Protein AF-A0A920VUN0-F1 (afdb_monomer_lite)

Secondary structure (DSSP, 8-state):
-----PPPP---HHHHHHHHHHTTT-HHHHHHHHHHHTT-----EEEEE-TTS-EEEEEEEE-GGGTT--EEHHHHHHHHHHHHHHTTS----TT-EEEEEEEEE---SHHHHHHHHHHHHH-TTEEEEEEEEEETTEEEEEEEEES-HHHHHHHHHT-TTEEEE---STT-SEEEEE----

pLDDT: mean 83.37, std 11.99, range [35.09, 96.38]

Sequence (182 aa):
MRNIVFIEPVLDLIDLKYLNLYEPRSDQDFLNKISSRYGLEDWMICYIQNEYGLLITEPFCLSPISNFKRISLNDMIDTLADELSKDFQLNIDPNVKSELRISVSGVVEHKDLLNVERIMETNALVYAYSIGSISSDTVTYLLSIRGQVSDLEKLMNVNPLLTNQPSQENGIDLEYFYQAER

Radius of gyration: 23.8 Å; chains: 1; bounding box: 55×34×66 Å

Structure (mmCIF, N/CA/C/O backbone):
data_AF-A0A920VUN0-F1
#
_entry.id   AF-A0A920VUN0-F1
#
loop_
_atom_site.group_PDB
_atom_site.id
_atom_site.type_symbol
_atom_site.label_atom_id
_atom_site.label_alt_id
_atom_site.label_comp_id
_atom_site.label_asym_id
_atom_site.label_entity_id
_atom_site.label_seq_id
_atom_site.pdbx_PDB_ins_code
_atom_site.Cartn_x
_atom_site.Cartn_y
_atom_site.Cartn_z
_atom_site.occupancy
_atom_site.B_iso_or_equiv
_atom_site.auth_seq_id
_atom_site.auth_comp_id
_atom_site.auth_asym_id
_atom_site.auth_atom_id
_atom_site.pdbx_PDB_model_num
ATOM 1 N N . MET A 1 1 ? 2.244 18.343 -9.128 1.00 35.09 1 MET A N 1
ATOM 2 C CA . MET A 1 1 ? 3.598 18.277 -9.720 1.00 35.09 1 MET A CA 1
ATOM 3 C C . MET A 1 1 ? 4.232 17.002 -9.183 1.00 35.09 1 MET A C 1
ATOM 5 O O . MET A 1 1 ? 4.304 16.877 -7.968 1.00 35.09 1 MET A O 1
ATOM 9 N N . ARG A 1 2 ? 4.529 16.017 -10.041 1.00 42.34 2 ARG A N 1
ATOM 10 C CA . ARG A 1 2 ? 5.191 14.759 -9.645 1.00 42.34 2 ARG A CA 1
ATOM 11 C C . ARG A 1 2 ? 6.694 15.055 -9.516 1.00 42.34 2 ARG A C 1
ATOM 13 O O . ARG A 1 2 ? 7.259 15.595 -10.461 1.00 42.34 2 ARG A O 1
ATOM 20 N N . ASN A 1 3 ? 7.315 14.753 -8.376 1.00 43.44 3 ASN A N 1
ATOM 21 C CA . ASN A 1 3 ? 8.760 14.917 -8.182 1.00 43.44 3 ASN A CA 1
ATOM 22 C C . ASN A 1 3 ? 9.425 13.546 -8.310 1.00 43.44 3 ASN A C 1
ATOM 24 O O . ASN A 1 3 ? 9.438 12.780 -7.353 1.00 43.44 3 ASN A O 1
ATOM 28 N N . ILE A 1 4 ? 9.940 13.234 -9.497 1.00 53.94 4 ILE A N 1
ATOM 29 C CA . ILE A 1 4 ? 10.746 12.032 -9.735 1.00 53.94 4 ILE A CA 1
ATOM 30 C C . ILE A 1 4 ? 12.211 12.462 -9.664 1.00 53.94 4 ILE A C 1
ATOM 32 O O . ILE A 1 4 ? 12.627 13.363 -10.394 1.00 53.94 4 ILE A O 1
ATOM 36 N N . VAL A 1 5 ? 12.983 11.856 -8.760 1.00 54.91 5 VAL A N 1
ATOM 37 C CA . VAL A 1 5 ? 14.426 12.094 -8.651 1.00 54.91 5 VAL A CA 1
ATOM 38 C C . VAL A 1 5 ? 15.137 10.993 -9.422 1.00 54.91 5 VAL A C 1
ATOM 40 O O . VAL A 1 5 ? 15.184 9.850 -8.978 1.00 54.91 5 VAL A O 1
ATOM 43 N N . PHE A 1 6 ? 15.687 11.338 -10.581 1.00 58.75 6 PHE A N 1
ATOM 44 C CA . PHE A 1 6 ? 16.581 10.446 -11.307 1.00 58.75 6 PHE A CA 1
ATOM 45 C C . PHE A 1 6 ? 17.965 10.501 -10.661 1.00 58.75 6 PHE A C 1
ATOM 47 O O . PHE A 1 6 ? 18.542 11.580 -10.516 1.00 58.75 6 PHE A O 1
ATOM 54 N N . ILE A 1 7 ? 18.489 9.344 -10.265 1.00 59.06 7 ILE A N 1
ATOM 55 C CA . ILE A 1 7 ? 19.861 9.207 -9.776 1.00 59.06 7 ILE A CA 1
ATOM 56 C C . ILE A 1 7 ? 20.678 8.597 -10.907 1.00 59.06 7 ILE A C 1
ATOM 58 O O . ILE A 1 7 ? 20.429 7.467 -11.319 1.00 59.06 7 ILE A O 1
ATOM 62 N N . GLU A 1 8 ? 21.655 9.346 -11.406 1.00 62.09 8 GLU A N 1
ATOM 63 C CA . GLU A 1 8 ? 22.676 8.793 -12.287 1.00 62.09 8 GLU A CA 1
ATOM 64 C C . GLU A 1 8 ? 23.703 8.048 -11.417 1.00 62.09 8 GLU A C 1
ATOM 66 O O . GLU A 1 8 ? 24.312 8.665 -10.534 1.00 62.09 8 GLU A O 1
ATOM 71 N N . PRO A 1 9 ? 23.885 6.726 -11.588 1.00 58.94 9 PRO A N 1
ATOM 72 C CA . PRO A 1 9 ? 24.873 5.995 -10.813 1.00 58.94 9 PRO A CA 1
ATOM 73 C C . PRO A 1 9 ? 26.273 6.488 -11.192 1.00 58.94 9 PRO A C 1
ATOM 75 O O . PRO A 1 9 ? 26.691 6.405 -12.347 1.00 58.94 9 PRO A O 1
ATOM 78 N N . VAL A 1 10 ? 27.019 6.988 -10.206 1.00 61.16 10 VAL A N 1
ATOM 79 C CA . VAL A 1 10 ? 28.441 7.304 -10.372 1.00 61.16 10 VAL A CA 1
ATOM 80 C C . VAL A 1 10 ? 29.185 5.974 -10.471 1.00 61.16 10 VAL A C 1
ATOM 82 O O . VAL A 1 10 ? 29.512 5.381 -9.446 1.00 61.16 10 VAL A O 1
ATOM 85 N N . LEU A 1 11 ? 29.394 5.490 -11.700 1.00 68.12 11 LEU A N 1
ATOM 86 C CA . LEU A 1 11 ? 30.113 4.245 -11.977 1.00 68.12 11 LEU A CA 1
ATOM 87 C C . LEU A 1 11 ? 31.496 4.289 -11.314 1.00 68.12 11 LEU A C 1
ATOM 89 O O . LEU A 1 11 ? 32.346 5.101 -11.691 1.00 68.12 11 LEU A O 1
ATOM 93 N N . ASP A 1 12 ? 31.734 3.422 -10.331 1.00 70.75 12 ASP A N 1
ATOM 94 C CA . ASP A 1 12 ? 33.027 3.324 -9.657 1.00 70.75 12 ASP A CA 1
ATOM 95 C C . ASP A 1 12 ? 33.898 2.182 -10.219 1.00 70.75 12 ASP A C 1
ATOM 97 O O . ASP A 1 12 ? 33.520 1.453 -11.138 1.00 70.75 12 ASP A O 1
ATOM 101 N N . LEU A 1 13 ? 35.110 2.006 -9.678 1.00 73.06 13 LEU A N 1
ATOM 102 C CA . LEU A 1 13 ? 36.043 0.965 -10.137 1.00 73.06 13 LEU A CA 1
ATOM 103 C C . LEU A 1 13 ? 35.483 -0.465 -10.002 1.00 73.06 13 LEU A C 1
ATOM 105 O O . LEU A 1 13 ? 35.911 -1.363 -10.731 1.00 73.06 13 LEU A O 1
ATOM 109 N N . ILE A 1 14 ? 34.547 -0.697 -9.079 1.00 74.06 14 ILE A N 1
ATOM 110 C CA . ILE A 1 14 ? 33.877 -1.988 -8.913 1.00 74.06 14 ILE A CA 1
ATOM 111 C C . ILE A 1 14 ? 32.821 -2.160 -10.015 1.00 74.06 14 ILE A C 1
ATOM 113 O O . ILE A 1 14 ? 32.731 -3.246 -10.589 1.00 74.06 14 ILE A O 1
ATOM 117 N N . ASP A 1 15 ? 32.099 -1.103 -10.387 1.00 71.50 15 ASP A N 1
ATOM 118 C CA . ASP A 1 15 ? 31.139 -1.131 -11.502 1.00 71.50 15 ASP A CA 1
ATOM 119 C C . ASP A 1 15 ? 31.839 -1.304 -12.858 1.00 71.50 15 ASP A C 1
ATOM 121 O O . ASP A 1 15 ? 31.403 -2.099 -13.692 1.00 71.50 15 ASP A O 1
ATOM 125 N N . LEU A 1 16 ? 33.002 -0.669 -13.046 1.00 72.56 16 LEU A N 1
ATOM 126 C CA . LEU A 1 16 ? 33.857 -0.868 -14.224 1.00 72.56 16 LEU A CA 1
ATOM 127 C C . LEU A 1 16 ? 34.364 -2.315 -14.344 1.00 72.56 16 LEU A C 1
ATOM 129 O O . LEU A 1 16 ? 34.499 -2.849 -15.447 1.00 72.56 16 LEU A O 1
ATOM 133 N N . LYS A 1 17 ? 34.622 -2.990 -13.217 1.00 74.00 17 LYS A N 1
ATOM 134 C CA . LYS A 1 17 ? 34.948 -4.424 -13.224 1.00 74.00 17 LYS A CA 1
ATOM 135 C C . LYS A 1 17 ? 33.763 -5.253 -13.722 1.00 74.00 17 LYS A C 1
ATOM 137 O O . LYS A 1 17 ? 33.980 -6.237 -14.425 1.00 74.00 17 LYS A O 1
ATOM 142 N N . TYR A 1 18 ? 32.535 -4.876 -13.369 1.00 70.19 18 TYR A N 1
ATOM 143 C CA . TYR A 1 18 ? 31.336 -5.558 -13.849 1.00 70.19 18 TYR A CA 1
ATOM 144 C C . TYR A 1 18 ? 31.071 -5.312 -15.333 1.00 70.19 18 TYR A C 1
ATOM 146 O O . TYR A 1 18 ? 30.708 -6.269 -16.010 1.00 70.19 18 TYR A O 1
ATOM 154 N N . LEU A 1 19 ? 31.338 -4.111 -15.858 1.00 70.38 19 LEU A N 1
ATOM 155 C CA . LEU A 1 19 ? 31.273 -3.842 -17.302 1.00 70.38 19 LEU A CA 1
ATOM 156 C C . LEU A 1 19 ? 32.119 -4.853 -18.084 1.00 70.38 19 LEU A C 1
ATOM 158 O O . LEU A 1 19 ? 31.584 -5.580 -18.910 1.00 70.38 19 LEU A O 1
ATOM 162 N N . ASN A 1 20 ? 33.391 -5.024 -17.716 1.00 64.50 20 ASN A N 1
ATOM 163 C CA . ASN A 1 20 ? 34.288 -5.975 -18.387 1.00 64.50 20 ASN A CA 1
ATOM 164 C C . ASN A 1 20 ? 33.851 -7.452 -18.267 1.00 64.50 20 ASN A C 1
ATOM 166 O O . ASN A 1 20 ? 34.231 -8.285 -19.088 1.00 64.50 20 ASN A O 1
ATOM 170 N N . LEU A 1 21 ? 33.108 -7.810 -17.213 1.00 65.62 21 LEU A N 1
ATOM 171 C CA . LEU A 1 21 ? 32.646 -9.183 -16.973 1.00 65.62 21 LEU A CA 1
ATOM 172 C C . LEU A 1 21 ? 31.320 -9.498 -17.679 1.00 65.62 21 LEU A C 1
ATOM 174 O O . LEU A 1 21 ? 31.080 -10.660 -18.020 1.00 65.62 21 LEU A O 1
ATOM 178 N N . TYR A 1 22 ? 30.463 -8.491 -17.865 1.00 62.16 22 TYR A N 1
ATOM 179 C CA . TYR A 1 22 ? 29.095 -8.649 -18.364 1.00 62.16 22 TYR A CA 1
ATOM 180 C C . TYR A 1 22 ? 28.848 -8.049 -19.752 1.00 62.16 22 TYR A C 1
ATOM 182 O O . TYR A 1 22 ? 27.846 -8.422 -20.357 1.00 62.16 22 TYR A O 1
ATOM 190 N N . GLU A 1 23 ? 29.763 -7.236 -20.296 1.00 59.44 23 GLU A N 1
ATOM 191 C CA . GLU A 1 23 ? 29.736 -6.745 -21.689 1.00 59.44 23 GLU A CA 1
ATOM 192 C C . GLU A 1 23 ? 29.410 -7.825 -22.744 1.00 59.44 23 GLU A C 1
ATOM 194 O O . GLU A 1 23 ? 28.762 -7.491 -23.732 1.00 59.44 23 GLU A O 1
ATOM 199 N N . PRO A 1 24 ? 29.771 -9.119 -22.576 1.00 56.03 24 PRO A N 1
ATOM 200 C CA . PRO A 1 24 ? 29.389 -10.149 -23.539 1.00 56.03 24 PRO A CA 1
ATOM 201 C C . PRO A 1 24 ? 28.101 -10.924 -23.204 1.00 56.03 24 PRO A C 1
ATOM 203 O O . PRO A 1 24 ? 27.734 -11.807 -23.978 1.00 56.03 24 PRO A O 1
ATOM 206 N N . ARG A 1 25 ? 27.450 -10.702 -22.050 1.00 62.88 25 ARG A N 1
ATOM 207 C CA . ARG A 1 25 ? 26.358 -11.575 -21.564 1.00 62.88 25 ARG A CA 1
ATOM 208 C C . ARG A 1 25 ? 24.960 -11.015 -21.805 1.00 62.88 25 ARG A C 1
ATOM 210 O O . ARG A 1 25 ? 24.168 -11.696 -22.448 1.00 62.88 25 ARG A O 1
ATOM 217 N N . SER A 1 26 ? 24.646 -9.832 -21.274 1.00 78.75 26 SER A N 1
ATOM 218 C CA . SER A 1 26 ? 23.340 -9.170 -21.426 1.00 78.75 26 SER A CA 1
ATOM 219 C C . SER A 1 26 ? 23.326 -7.835 -20.677 1.00 78.75 26 SER A C 1
ATOM 221 O O . SER A 1 26 ? 23.747 -7.782 -19.518 1.00 78.75 26 SER A O 1
ATOM 223 N N . ASP A 1 27 ? 22.755 -6.790 -21.285 1.00 77.69 27 ASP A N 1
ATOM 224 C CA . ASP A 1 27 ? 22.496 -5.502 -20.620 1.00 77.69 27 ASP A CA 1
ATOM 225 C C . ASP A 1 27 ? 21.642 -5.682 -19.354 1.00 77.69 27 ASP A C 1
ATOM 227 O O . ASP A 1 27 ? 21.855 -5.012 -18.346 1.00 77.69 27 ASP A O 1
ATOM 231 N N . GLN A 1 28 ? 20.717 -6.646 -19.366 1.00 80.75 28 GLN A N 1
ATOM 232 C CA . GLN A 1 28 ? 19.859 -6.961 -18.224 1.00 80.75 28 GLN A CA 1
ATOM 233 C C . GLN A 1 28 ? 20.655 -7.486 -17.024 1.00 80.75 28 GLN A C 1
ATOM 235 O O . GLN A 1 28 ? 20.441 -7.033 -15.902 1.00 80.75 28 GLN A O 1
ATOM 240 N N . ASP A 1 29 ? 21.563 -8.441 -17.243 1.00 82.19 29 ASP A N 1
ATOM 241 C CA . ASP A 1 29 ? 22.356 -9.042 -16.162 1.00 82.19 29 ASP A CA 1
ATOM 242 C C . ASP A 1 29 ? 23.263 -7.998 -15.512 1.00 82.19 29 ASP A C 1
ATOM 244 O O . ASP A 1 29 ? 23.400 -7.946 -14.287 1.00 82.19 29 ASP A O 1
ATOM 248 N N . PHE A 1 30 ? 23.853 -7.140 -16.345 1.00 82.12 30 PHE A N 1
ATOM 249 C CA . PHE A 1 30 ? 24.680 -6.031 -15.902 1.00 82.12 30 PHE A CA 1
ATOM 250 C C . PHE A 1 30 ? 23.881 -5.029 -15.058 1.00 82.12 30 PHE A C 1
ATOM 252 O O . PHE A 1 30 ? 24.261 -4.737 -13.921 1.00 82.12 30 PHE A O 1
ATOM 259 N N . LEU A 1 31 ? 22.750 -4.543 -15.578 1.00 84.00 31 LEU A N 1
ATOM 260 C CA . LEU A 1 31 ? 21.956 -3.505 -14.921 1.00 84.00 31 LEU A CA 1
ATOM 261 C C . LEU A 1 31 ? 21.278 -4.006 -13.647 1.00 84.00 31 LEU A C 1
ATOM 263 O O . LEU A 1 31 ? 21.328 -3.303 -12.643 1.00 84.00 31 LEU A O 1
ATOM 267 N N . ASN A 1 32 ? 20.771 -5.244 -13.624 1.00 83.94 32 ASN A N 1
ATOM 268 C CA . ASN A 1 32 ? 20.271 -5.874 -12.395 1.00 83.94 32 ASN A CA 1
ATOM 269 C C . ASN A 1 32 ? 21.366 -5.970 -11.323 1.00 83.94 32 ASN A C 1
ATOM 271 O O . ASN A 1 32 ? 21.113 -5.794 -10.128 1.00 83.94 32 ASN A O 1
ATOM 275 N N . LYS A 1 33 ? 22.611 -6.259 -11.730 1.00 82.62 33 LYS A N 1
ATOM 276 C CA . LYS A 1 33 ? 23.718 -6.370 -10.780 1.00 82.62 33 LYS A CA 1
ATOM 277 C C . LYS A 1 33 ? 24.098 -5.014 -10.199 1.00 82.62 33 LYS A C 1
ATOM 279 O O . LYS A 1 33 ? 24.329 -4.935 -8.992 1.00 82.62 33 LYS A O 1
ATOM 284 N N . ILE A 1 34 ? 24.140 -3.971 -11.023 1.00 82.50 34 ILE A N 1
ATOM 285 C CA . ILE A 1 34 ? 24.420 -2.611 -10.560 1.00 82.50 34 ILE A CA 1
ATOM 286 C C . ILE A 1 34 ? 23.279 -2.082 -9.697 1.00 82.50 34 ILE A C 1
ATOM 288 O O . ILE A 1 34 ? 23.541 -1.632 -8.585 1.00 82.50 34 ILE A O 1
ATOM 292 N N . SER A 1 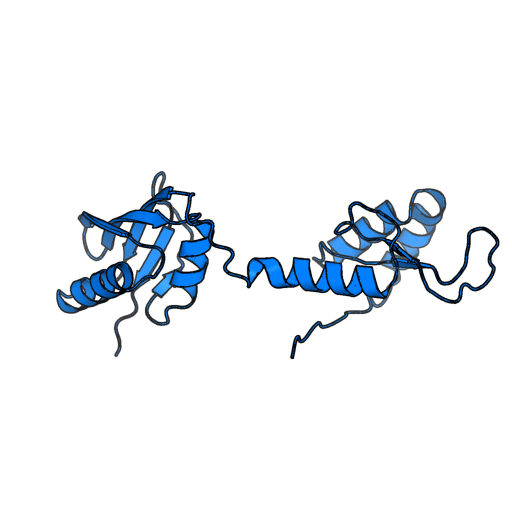35 ? 22.027 -2.172 -10.147 1.00 82.00 35 SER A N 1
ATOM 293 C CA . SER A 1 35 ? 20.883 -1.616 -9.415 1.00 82.00 35 SER A CA 1
ATOM 294 C C . SER A 1 35 ? 20.791 -2.201 -8.001 1.00 82.00 35 SER A C 1
ATOM 296 O O . SER A 1 35 ? 20.731 -1.454 -7.022 1.00 82.00 35 SER A O 1
ATOM 298 N N . SER A 1 36 ? 20.953 -3.525 -7.874 1.00 82.94 36 SER A N 1
ATOM 299 C CA . SER A 1 36 ? 20.933 -4.224 -6.582 1.00 82.94 36 SER A CA 1
ATOM 300 C C . SER A 1 36 ? 21.991 -3.718 -5.595 1.00 82.94 36 SER A C 1
ATOM 302 O O . SER A 1 36 ? 21.754 -3.695 -4.388 1.00 82.94 36 SER A O 1
ATOM 304 N N . ARG A 1 37 ? 23.152 -3.261 -6.083 1.00 80.50 37 ARG A N 1
ATOM 305 C CA . ARG A 1 37 ? 24.224 -2.710 -5.243 1.00 80.50 37 ARG A CA 1
ATOM 306 C C . ARG A 1 37 ? 23.817 -1.396 -4.578 1.00 80.50 37 ARG A C 1
ATOM 308 O O . ARG A 1 37 ? 24.235 -1.136 -3.453 1.00 80.50 37 ARG A O 1
ATOM 315 N N . TYR A 1 38 ? 23.019 -0.588 -5.267 1.00 78.44 38 TYR A N 1
ATOM 316 C CA . TYR A 1 38 ? 22.508 0.684 -4.763 1.00 78.44 38 TYR A CA 1
ATOM 317 C C . TYR A 1 38 ? 21.159 0.536 -4.042 1.00 78.44 38 TYR A C 1
ATOM 319 O O . TYR A 1 38 ? 20.571 1.542 -3.657 1.00 78.44 38 TYR A O 1
ATOM 327 N N . GLY A 1 39 ? 20.671 -0.696 -3.845 1.00 77.88 39 GLY A N 1
ATOM 328 C CA . GLY A 1 39 ? 19.349 -0.950 -3.267 1.00 77.88 39 GLY A CA 1
ATOM 329 C C . GLY A 1 39 ? 18.202 -0.494 -4.172 1.00 77.88 39 GLY A C 1
ATOM 330 O O . GLY A 1 39 ? 17.137 -0.153 -3.672 1.00 77.88 39 GLY A O 1
ATOM 331 N N . LEU A 1 40 ? 18.435 -0.442 -5.487 1.00 79.50 40 LEU A N 1
ATOM 332 C CA . LEU A 1 40 ? 17.443 -0.073 -6.491 1.00 79.50 40 LEU A CA 1
ATOM 333 C C . LEU A 1 40 ? 16.947 -1.334 -7.206 1.00 79.50 40 LEU A C 1
ATOM 335 O O . LEU A 1 40 ? 17.745 -2.145 -7.686 1.00 79.50 40 LEU A O 1
ATOM 339 N N . GLU A 1 41 ? 15.632 -1.484 -7.301 1.00 75.12 41 GLU A N 1
ATOM 340 C CA . GLU A 1 41 ? 14.991 -2.595 -8.019 1.00 75.12 41 GLU A CA 1
ATOM 341 C C . GLU A 1 41 ? 14.608 -2.186 -9.447 1.00 75.12 41 GLU A C 1
ATOM 343 O O . GLU A 1 41 ? 14.763 -2.970 -10.385 1.00 75.12 41 GLU A O 1
ATOM 348 N N . ASP A 1 42 ? 14.248 -0.914 -9.629 1.00 80.31 42 ASP A N 1
ATOM 349 C CA . ASP A 1 42 ? 13.824 -0.354 -10.905 1.00 80.31 42 ASP A CA 1
ATOM 350 C C . ASP A 1 42 ? 14.952 0.417 -11.600 1.00 80.31 42 ASP A C 1
ATOM 352 O O . ASP A 1 42 ? 15.559 1.333 -11.040 1.00 80.31 42 ASP A O 1
ATOM 356 N N . TRP A 1 43 ? 15.224 0.065 -12.858 1.00 84.50 43 TRP A N 1
ATOM 357 C CA . TRP A 1 43 ? 16.194 0.750 -13.715 1.00 84.50 43 TRP A CA 1
ATOM 358 C C . TRP A 1 43 ? 15.685 0.862 -15.152 1.00 84.50 43 TRP A C 1
ATOM 360 O O . TRP A 1 43 ? 14.817 0.105 -15.586 1.00 84.50 43 TRP A O 1
ATOM 370 N N . MET A 1 44 ? 16.252 1.797 -15.912 1.00 86.75 44 MET A N 1
ATOM 371 C CA . MET A 1 44 ? 15.982 1.994 -17.336 1.00 86.75 44 MET A CA 1
ATOM 372 C C . MET A 1 44 ? 17.304 2.188 -18.080 1.00 86.75 44 MET A C 1
ATOM 374 O O . MET A 1 44 ? 18.161 2.946 -17.632 1.00 86.75 44 MET A O 1
ATOM 378 N N . ILE A 1 45 ? 17.440 1.554 -19.244 1.00 86.38 45 ILE A N 1
ATOM 379 C CA . ILE A 1 45 ? 18.485 1.856 -20.229 1.00 86.38 45 ILE A CA 1
ATOM 380 C C . ILE A 1 45 ? 17.837 2.301 -21.531 1.00 86.38 45 ILE A C 1
ATOM 382 O O . ILE A 1 45 ? 16.837 1.720 -21.945 1.00 86.38 45 ILE A O 1
ATOM 386 N N . CYS A 1 46 ? 18.406 3.314 -22.181 1.00 88.56 46 CYS A N 1
ATOM 387 C CA . CYS A 1 46 ? 17.921 3.825 -23.457 1.00 88.56 46 CYS A CA 1
ATOM 388 C C . CYS A 1 46 ? 19.024 3.782 -24.510 1.00 88.56 46 CYS A C 1
ATOM 390 O O . CYS A 1 46 ? 20.153 4.206 -24.268 1.00 88.56 46 CYS A O 1
ATOM 392 N N . TYR A 1 47 ? 18.673 3.309 -25.700 1.00 87.31 47 TYR A N 1
ATOM 393 C CA . TYR A 1 47 ? 19.572 3.235 -26.840 1.00 87.31 47 TYR A CA 1
ATOM 394 C C . TYR A 1 47 ? 19.289 4.412 -27.765 1.00 87.31 47 TYR A C 1
ATOM 396 O O . TYR A 1 47 ? 18.165 4.596 -28.228 1.00 87.31 47 TYR A O 1
ATOM 404 N N . ILE A 1 48 ? 20.325 5.203 -28.033 1.00 87.50 48 ILE A N 1
ATOM 405 C CA . ILE A 1 48 ? 20.295 6.327 -28.985 1.00 87.50 48 ILE A CA 1
ATOM 406 C C . ILE A 1 48 ? 20.804 5.929 -30.375 1.00 87.50 48 ILE A C 1
ATOM 408 O O . ILE A 1 48 ? 20.798 6.739 -31.301 1.00 87.50 48 ILE A O 1
ATOM 412 N N . GLN A 1 49 ? 21.266 4.687 -30.514 1.00 87.31 49 GLN A N 1
ATOM 413 C CA . GLN A 1 49 ? 21.726 4.094 -31.760 1.00 87.31 49 GLN A CA 1
ATOM 414 C C . GLN A 1 49 ? 20.942 2.816 -32.045 1.00 87.31 49 GLN A C 1
ATOM 416 O O . GLN A 1 49 ? 20.553 2.097 -31.123 1.00 87.31 49 GLN A O 1
ATOM 421 N N . ASN A 1 50 ? 20.717 2.529 -33.325 1.00 81.56 50 ASN A N 1
ATOM 422 C CA . ASN A 1 50 ? 20.184 1.238 -33.746 1.00 81.56 50 ASN A CA 1
ATOM 423 C C . ASN A 1 50 ? 21.280 0.153 -33.771 1.00 81.56 50 ASN A C 1
ATOM 425 O O . ASN A 1 50 ? 22.452 0.415 -33.509 1.00 81.56 50 ASN A O 1
ATOM 429 N N . GLU A 1 51 ? 20.900 -1.070 -34.142 1.00 81.19 51 GLU A N 1
ATOM 430 C CA . GLU A 1 51 ? 21.809 -2.223 -34.264 1.00 81.19 51 GLU A CA 1
ATOM 431 C C . GLU A 1 51 ? 22.947 -2.038 -35.286 1.00 81.19 51 GLU A C 1
ATOM 433 O O . GLU A 1 51 ? 23.916 -2.792 -35.280 1.00 81.19 51 GLU A O 1
ATOM 438 N N . TYR A 1 52 ? 22.857 -1.012 -36.135 1.00 85.38 52 TYR A N 1
ATOM 439 C CA . TYR A 1 52 ? 23.872 -0.639 -37.119 1.00 85.38 52 TYR A CA 1
ATOM 440 C C . TYR A 1 52 ? 24.743 0.545 -36.662 1.00 85.38 52 TYR A C 1
ATOM 442 O O . TYR A 1 52 ? 25.545 1.050 -37.445 1.00 85.38 52 TYR A O 1
ATOM 450 N N . GLY A 1 53 ? 24.577 1.021 -35.421 1.00 82.25 53 GLY A N 1
ATOM 451 C CA . GLY A 1 53 ? 25.312 2.165 -34.873 1.00 82.25 53 GLY A CA 1
ATOM 452 C C . GLY A 1 53 ? 24.841 3.528 -35.393 1.00 82.25 53 GLY A C 1
ATOM 453 O O . GLY A 1 53 ? 25.495 4.542 -35.148 1.00 82.25 53 GLY A O 1
ATOM 454 N N . LEU A 1 54 ? 23.718 3.585 -36.116 1.00 86.44 54 LEU A N 1
ATOM 455 C CA . LEU A 1 54 ? 23.160 4.842 -36.614 1.00 86.44 54 LEU A CA 1
ATOM 456 C C . LEU A 1 54 ? 22.335 5.516 -35.525 1.00 86.44 54 LEU A C 1
ATOM 458 O O . LEU A 1 54 ? 21.504 4.870 -34.887 1.00 86.44 54 LEU A O 1
ATOM 462 N N . LEU A 1 55 ? 22.534 6.825 -35.364 1.00 88.38 55 LEU A N 1
ATOM 463 C CA . LEU A 1 55 ? 21.738 7.640 -34.453 1.00 88.38 55 LEU A CA 1
ATOM 464 C C . LEU A 1 55 ? 20.262 7.606 -34.858 1.00 88.38 55 LEU A C 1
ATOM 466 O O . LEU A 1 55 ? 19.919 7.834 -36.019 1.00 88.38 55 LEU A O 1
ATOM 470 N N . ILE A 1 56 ? 19.403 7.342 -33.881 1.00 86.06 56 ILE A N 1
ATOM 471 C CA . ILE A 1 56 ? 17.950 7.335 -34.038 1.00 86.06 56 ILE A CA 1
ATOM 472 C C . ILE A 1 56 ? 17.352 8.594 -33.418 1.00 86.06 56 ILE A C 1
ATOM 474 O O . ILE A 1 56 ? 17.847 9.114 -32.421 1.00 86.06 56 ILE A O 1
ATOM 478 N N . THR A 1 57 ? 16.296 9.110 -34.046 1.00 81.81 57 THR A N 1
ATOM 479 C CA . THR A 1 57 ? 15.637 10.358 -33.631 1.00 81.81 57 THR A CA 1
ATOM 480 C C . THR A 1 57 ? 14.896 10.219 -32.310 1.00 81.81 57 THR A C 1
ATOM 482 O O . THR A 1 57 ? 14.815 11.180 -31.554 1.00 81.81 57 THR A O 1
ATOM 485 N N . GLU A 1 58 ? 14.362 9.031 -32.038 1.00 84.62 58 GLU A N 1
ATOM 486 C CA . GLU A 1 58 ? 13.644 8.721 -30.810 1.00 84.62 58 GLU A CA 1
ATOM 487 C C . GLU A 1 58 ? 14.303 7.510 -30.141 1.00 84.62 58 GLU A C 1
ATOM 489 O O . GLU A 1 58 ? 14.356 6.442 -30.759 1.00 84.62 58 GLU A O 1
ATOM 494 N N . PRO A 1 59 ? 14.850 7.662 -28.921 1.00 87.69 59 PRO A N 1
ATOM 495 C CA . PRO A 1 59 ? 15.476 6.559 -28.208 1.00 87.69 59 PRO A CA 1
ATOM 496 C C . PRO A 1 59 ? 14.460 5.482 -27.829 1.00 87.69 59 PRO A C 1
ATOM 498 O O . PRO A 1 59 ? 13.348 5.786 -27.391 1.00 87.69 59 PRO A O 1
ATOM 501 N N . PHE A 1 60 ? 14.888 4.224 -27.919 1.00 88.81 60 PHE A N 1
ATOM 502 C CA . PHE A 1 60 ? 14.145 3.101 -27.354 1.00 88.81 60 PHE A CA 1
ATOM 503 C C . PHE A 1 60 ? 14.726 2.733 -26.002 1.00 88.81 60 PHE A C 1
ATOM 505 O O . PHE A 1 60 ? 15.939 2.563 -25.876 1.00 88.81 60 PHE A O 1
ATOM 512 N N . CYS A 1 61 ? 13.860 2.566 -25.016 1.00 90.75 61 CYS A N 1
ATOM 513 C CA . CYS A 1 61 ? 14.237 2.234 -23.658 1.00 90.75 61 CYS A CA 1
ATOM 514 C C . CYS A 1 61 ? 13.766 0.833 -23.271 1.00 90.75 61 CYS A C 1
ATOM 516 O O . CYS A 1 61 ? 12.800 0.302 -23.823 1.00 90.75 61 CYS A O 1
ATOM 518 N N . LEU A 1 62 ? 14.475 0.235 -22.319 1.00 89.44 62 LEU A N 1
ATOM 519 C CA . LEU A 1 62 ? 14.235 -1.095 -21.781 1.00 89.44 62 LEU A CA 1
ATOM 520 C C . LEU A 1 62 ? 14.371 -1.054 -20.255 1.00 89.44 62 LEU A C 1
ATOM 522 O O . LEU A 1 62 ? 15.233 -0.358 -19.718 1.00 89.44 62 LEU A O 1
ATOM 526 N N . SER A 1 63 ? 13.487 -1.770 -19.566 1.00 88.25 63 SER A N 1
ATOM 527 C CA . SER A 1 63 ? 13.399 -1.788 -18.104 1.00 88.25 63 SER A CA 1
ATOM 528 C C . SER A 1 63 ? 12.704 -3.071 -17.631 1.00 88.25 63 SER A C 1
ATOM 530 O O . SER A 1 63 ? 11.838 -3.570 -18.365 1.00 88.25 63 SER A O 1
ATOM 532 N N . PRO A 1 64 ? 12.996 -3.577 -16.416 1.00 86.94 64 PRO A N 1
ATOM 533 C CA . PRO A 1 64 ? 12.209 -4.635 -15.783 1.00 86.94 64 PRO A CA 1
ATOM 534 C C . PRO A 1 64 ? 10.707 -4.317 -15.726 1.00 86.94 64 PRO A C 1
ATOM 536 O O . PRO A 1 64 ? 9.893 -5.185 -16.033 1.00 86.94 64 PRO A O 1
ATOM 539 N N . ILE A 1 65 ? 10.342 -3.056 -15.463 1.00 86.62 65 ILE A N 1
ATOM 540 C CA . ILE A 1 65 ? 8.950 -2.579 -15.353 1.00 86.62 65 ILE A CA 1
ATOM 541 C C . ILE A 1 65 ? 8.136 -2.820 -16.635 1.00 86.62 65 ILE A C 1
ATOM 543 O O . ILE A 1 65 ? 6.948 -3.128 -16.601 1.00 86.62 65 ILE A O 1
ATOM 547 N N . SER A 1 66 ? 8.784 -2.729 -17.796 1.00 85.00 66 SER A N 1
ATOM 548 C CA . SER A 1 66 ? 8.141 -2.932 -19.104 1.00 85.00 66 SER A CA 1
ATOM 549 C C . SER A 1 66 ? 8.177 -4.392 -19.577 1.00 85.00 66 SER A C 1
ATOM 551 O O . SER A 1 66 ? 7.956 -4.661 -20.760 1.00 85.00 66 SER A O 1
ATOM 553 N N . ASN A 1 67 ? 8.495 -5.347 -18.692 1.00 85.00 67 ASN A N 1
ATOM 554 C CA . ASN A 1 67 ? 8.797 -6.741 -19.044 1.00 85.00 67 ASN A CA 1
ATOM 555 C C . ASN A 1 67 ? 9.872 -6.846 -20.140 1.00 85.00 67 ASN A C 1
ATOM 557 O O . ASN A 1 67 ? 9.776 -7.674 -21.048 1.00 85.00 67 ASN A O 1
ATOM 561 N N . PHE A 1 68 ? 10.873 -5.963 -20.086 1.00 85.19 68 PHE A N 1
ATOM 562 C CA . PHE A 1 68 ? 11.961 -5.869 -21.063 1.00 85.19 68 PHE A CA 1
ATOM 563 C C . PHE A 1 68 ? 11.510 -5.583 -22.508 1.00 85.19 68 PHE A C 1
ATOM 565 O O . PHE A 1 68 ? 12.264 -5.803 -23.460 1.00 85.19 68 PHE A O 1
ATOM 572 N N . LYS A 1 69 ? 10.293 -5.060 -22.703 1.00 86.62 69 LYS A N 1
ATOM 573 C CA . LYS A 1 69 ? 9.832 -4.608 -24.016 1.00 86.62 69 LYS A CA 1
ATOM 574 C C . LYS A 1 69 ? 10.498 -3.278 -24.365 1.00 86.62 69 LYS A C 1
ATOM 576 O O . LYS A 1 69 ? 10.437 -2.326 -23.595 1.00 86.62 69 LYS A O 1
ATOM 581 N N . ARG A 1 70 ? 11.079 -3.188 -25.565 1.00 87.00 70 ARG A N 1
ATOM 582 C CA . ARG A 1 70 ? 11.582 -1.916 -26.100 1.00 87.00 70 ARG A CA 1
ATOM 583 C C . ARG A 1 70 ? 10.408 -0.993 -26.424 1.00 87.00 70 ARG A C 1
ATOM 585 O O . ARG A 1 70 ? 9.580 -1.336 -27.269 1.00 87.00 70 ARG A O 1
ATOM 592 N N . ILE A 1 71 ? 10.354 0.154 -25.761 1.00 90.19 71 ILE A N 1
ATOM 593 C CA . ILE A 1 71 ? 9.326 1.192 -25.942 1.00 90.19 71 ILE A CA 1
ATOM 594 C C . ILE A 1 71 ? 9.986 2.566 -26.086 1.00 90.19 71 ILE A C 1
ATOM 596 O O . ILE A 1 71 ? 11.191 2.686 -25.861 1.00 90.19 71 ILE A O 1
ATOM 600 N N . SER A 1 72 ? 9.239 3.584 -26.518 1.00 91.00 72 SER A N 1
ATOM 601 C CA . SER A 1 72 ? 9.790 4.938 -26.649 1.00 91.00 72 SER A CA 1
ATOM 602 C C . SER A 1 72 ? 10.206 5.495 -25.283 1.00 91.00 72 SER A C 1
ATOM 604 O O . SER A 1 72 ? 9.705 5.062 -24.242 1.00 91.00 72 SER A O 1
ATOM 606 N N . LEU A 1 73 ? 11.115 6.472 -25.276 1.00 88.38 73 LEU A N 1
ATOM 607 C CA . LEU A 1 73 ? 11.502 7.172 -24.048 1.00 88.38 73 LEU A CA 1
ATOM 608 C C . LEU A 1 73 ? 10.291 7.755 -23.306 1.00 88.38 73 LEU A C 1
ATOM 610 O O . LEU A 1 73 ? 10.206 7.613 -22.089 1.00 88.38 73 LEU A O 1
ATOM 614 N N . ASN A 1 74 ? 9.356 8.380 -24.026 1.00 87.06 74 ASN A N 1
ATOM 615 C CA . ASN A 1 74 ? 8.173 8.986 -23.413 1.00 87.06 74 ASN A CA 1
ATOM 616 C C . ASN A 1 74 ? 7.279 7.925 -22.762 1.00 87.06 74 ASN A C 1
ATOM 618 O O . ASN A 1 74 ? 6.955 8.053 -21.585 1.00 87.06 74 ASN A O 1
ATOM 622 N N . ASP A 1 75 ? 6.977 6.836 -23.479 1.00 89.56 75 ASP A N 1
ATOM 623 C CA . ASP A 1 75 ? 6.168 5.740 -22.932 1.00 89.56 75 ASP A CA 1
ATOM 624 C C . ASP A 1 75 ? 6.841 5.099 -21.709 1.00 89.56 75 ASP A C 1
ATOM 626 O O . ASP A 1 75 ? 6.172 4.697 -20.758 1.00 89.56 75 ASP A O 1
ATOM 630 N N . MET A 1 76 ? 8.174 4.995 -21.715 1.00 90.12 76 MET A N 1
ATOM 631 C CA . MET A 1 76 ? 8.923 4.452 -20.584 1.00 90.12 76 MET A CA 1
ATOM 632 C C . MET A 1 76 ? 8.862 5.367 -19.365 1.00 90.12 76 MET A C 1
ATOM 634 O O . MET A 1 76 ? 8.685 4.875 -18.254 1.00 90.12 76 MET A O 1
ATOM 638 N N . ILE A 1 77 ? 8.994 6.681 -19.556 1.00 86.75 77 ILE A N 1
ATOM 639 C CA . ILE A 1 77 ? 8.857 7.655 -18.469 1.00 86.75 77 ILE A CA 1
ATOM 640 C C . ILE A 1 77 ? 7.455 7.572 -17.863 1.00 86.75 77 ILE A C 1
ATOM 642 O O . ILE A 1 77 ? 7.339 7.548 -16.639 1.00 86.75 77 ILE A O 1
ATOM 646 N N . ASP A 1 78 ? 6.415 7.481 -18.693 1.00 86.62 78 ASP A N 1
ATOM 647 C CA . ASP A 1 78 ? 5.037 7.338 -18.220 1.00 86.62 78 ASP A CA 1
ATOM 648 C C . ASP A 1 78 ? 4.848 6.027 -17.445 1.00 86.62 78 ASP A C 1
ATOM 650 O O . ASP A 1 78 ? 4.346 6.042 -16.323 1.00 86.62 78 ASP A O 1
ATOM 654 N N . THR A 1 79 ? 5.350 4.909 -17.979 1.00 87.81 79 THR A N 1
ATOM 655 C CA . THR A 1 79 ? 5.275 3.598 -17.311 1.00 87.81 79 THR A CA 1
ATOM 656 C C . THR A 1 79 ? 6.009 3.609 -15.964 1.00 87.81 79 THR A C 1
ATOM 658 O O . THR A 1 79 ? 5.483 3.124 -14.963 1.00 87.81 79 THR A O 1
ATOM 661 N N . LEU A 1 80 ? 7.211 4.190 -15.916 1.00 84.00 80 LEU A N 1
ATOM 662 C CA . LEU A 1 80 ? 8.004 4.318 -14.694 1.00 84.00 80 LEU A CA 1
ATOM 663 C C . LEU A 1 80 ? 7.296 5.211 -13.669 1.00 84.00 80 LEU A C 1
ATOM 665 O O . LEU A 1 80 ? 7.247 4.879 -12.488 1.00 84.00 80 LEU A O 1
ATOM 669 N N . ALA A 1 81 ? 6.733 6.337 -14.108 1.00 81.31 81 ALA A N 1
ATOM 670 C CA . ALA A 1 81 ? 5.992 7.236 -13.236 1.00 81.31 81 ALA A CA 1
ATOM 671 C C . ALA A 1 81 ? 4.744 6.563 -12.651 1.00 81.31 81 ALA A C 1
ATOM 673 O O . ALA A 1 81 ? 4.427 6.783 -11.481 1.00 81.31 81 ALA A O 1
ATOM 674 N N . ASP A 1 82 ? 4.048 5.754 -13.447 1.00 82.19 82 ASP A N 1
ATOM 675 C CA . ASP A 1 82 ? 2.855 5.047 -13.009 1.00 82.19 82 ASP A CA 1
ATOM 676 C C . ASP A 1 82 ? 3.195 3.935 -12.010 1.00 82.19 82 ASP A C 1
ATOM 678 O O . ASP A 1 82 ? 2.595 3.928 -10.934 1.00 82.19 82 ASP A O 1
ATOM 682 N N . GLU A 1 83 ? 4.202 3.091 -12.274 1.00 82.19 83 GLU A N 1
ATOM 683 C CA . GLU A 1 83 ? 4.645 2.067 -11.310 1.00 82.19 83 GLU A CA 1
ATOM 684 C C . GLU A 1 83 ? 5.157 2.685 -10.002 1.00 82.19 83 GLU A C 1
ATOM 686 O O . GLU A 1 83 ? 4.678 2.312 -8.934 1.00 82.19 83 GLU A O 1
ATOM 691 N N . LEU A 1 84 ? 6.012 3.716 -10.055 1.00 77.44 84 LEU A N 1
ATOM 692 C CA . LEU A 1 84 ? 6.487 4.405 -8.844 1.00 77.44 84 LEU A CA 1
ATOM 693 C C . LEU A 1 84 ? 5.352 5.062 -8.045 1.00 77.44 84 LEU A C 1
ATOM 695 O O . LEU A 1 84 ? 5.475 5.277 -6.840 1.00 77.44 84 LEU A O 1
ATOM 699 N N . SER A 1 85 ? 4.252 5.429 -8.706 1.00 71.75 85 SER A N 1
ATOM 700 C CA . SER A 1 85 ? 3.103 6.055 -8.047 1.00 71.75 85 SER A CA 1
ATOM 701 C C . SER A 1 85 ? 2.068 5.058 -7.531 1.00 71.75 85 SER A C 1
ATOM 703 O O . SER A 1 85 ? 1.226 5.434 -6.718 1.00 71.75 85 SER A O 1
ATOM 705 N N . LYS A 1 86 ? 2.115 3.804 -7.981 1.00 72.69 86 LYS A N 1
ATOM 706 C CA . LYS A 1 86 ? 1.108 2.769 -7.717 1.00 72.69 86 LYS A CA 1
ATOM 707 C C . LYS A 1 86 ? 0.929 2.490 -6.232 1.00 72.69 86 LYS A C 1
ATOM 709 O O . LYS A 1 86 ? -0.197 2.368 -5.755 1.00 72.69 86 LYS A O 1
ATOM 714 N N . ASP A 1 87 ? 2.022 2.504 -5.477 1.00 64.69 87 ASP A N 1
ATOM 715 C CA . ASP A 1 87 ? 1.973 2.316 -4.028 1.00 64.69 87 ASP A CA 1
ATOM 716 C C . ASP A 1 87 ? 1.315 3.491 -3.299 1.00 64.69 87 ASP A C 1
ATOM 718 O O . ASP A 1 87 ? 0.699 3.298 -2.250 1.00 64.69 87 ASP A O 1
ATOM 722 N N . PHE A 1 88 ? 1.332 4.680 -3.900 1.00 64.62 88 PHE A N 1
ATOM 723 C CA . PHE A 1 88 ? 0.715 5.893 -3.364 1.00 64.62 88 PHE A CA 1
ATOM 724 C C . PHE A 1 88 ? -0.715 6.130 -3.869 1.00 64.62 88 PHE A C 1
ATOM 726 O O . PHE A 1 88 ? -1.389 7.042 -3.389 1.00 64.62 88 PHE A O 1
ATOM 733 N N . GLN A 1 89 ? -1.196 5.332 -4.825 1.00 66.00 89 GLN A N 1
ATOM 734 C CA . GLN A 1 89 ? -2.571 5.394 -5.310 1.00 66.00 89 GLN A CA 1
ATOM 735 C C . GLN A 1 89 ? -3.455 4.403 -4.539 1.00 66.00 89 GLN A C 1
ATOM 737 O O . GLN A 1 89 ? -3.129 3.226 -4.386 1.00 66.00 89 GLN A O 1
ATOM 742 N N . LEU A 1 90 ? -4.607 4.881 -4.062 1.00 70.06 90 LEU A N 1
ATOM 743 C CA . LEU A 1 90 ? -5.678 4.032 -3.539 1.00 70.06 90 LEU A CA 1
ATOM 744 C C . LEU A 1 90 ? -6.537 3.563 -4.716 1.00 70.06 90 LEU A C 1
ATOM 746 O O . LEU A 1 90 ? -7.403 4.304 -5.181 1.00 70.06 90 LEU A O 1
ATOM 750 N N . ASN A 1 91 ? -6.287 2.351 -5.210 1.00 72.31 91 ASN A N 1
ATOM 751 C CA . ASN A 1 91 ? -7.097 1.733 -6.259 1.00 72.31 91 ASN A CA 1
ATOM 752 C C . ASN A 1 91 ? -8.001 0.653 -5.656 1.00 72.31 91 ASN A C 1
ATOM 754 O O . ASN A 1 91 ? -7.692 -0.535 -5.686 1.00 72.31 91 ASN A O 1
ATOM 758 N N . ILE A 1 92 ? -9.107 1.095 -5.066 1.00 74.88 92 ILE A N 1
ATOM 759 C CA . ILE A 1 92 ? -10.017 0.230 -4.314 1.00 74.88 92 ILE A CA 1
ATOM 760 C C . ILE A 1 92 ? -10.990 -0.448 -5.284 1.00 74.88 92 ILE A C 1
ATOM 762 O O . ILE A 1 92 ? -11.803 0.229 -5.916 1.00 74.88 92 ILE A O 1
ATOM 766 N N . ASP A 1 93 ? -10.969 -1.782 -5.354 1.00 78.88 93 ASP A N 1
ATOM 767 C CA . ASP A 1 93 ? -12.033 -2.547 -6.016 1.00 78.88 93 ASP A CA 1
ATOM 768 C C . ASP A 1 93 ? -13.225 -2.727 -5.054 1.00 78.88 93 ASP A C 1
ATOM 770 O O . ASP A 1 93 ? -13.119 -3.465 -4.068 1.00 78.88 93 ASP A O 1
ATOM 774 N N . PRO A 1 94 ? -14.387 -2.099 -5.318 1.00 76.31 94 PRO A N 1
ATOM 775 C CA . PRO A 1 94 ? -15.543 -2.176 -4.427 1.00 76.31 94 PRO A CA 1
ATOM 776 C C . PRO A 1 94 ? -16.209 -3.561 -4.397 1.00 76.31 94 PRO A C 1
ATOM 778 O O . PRO A 1 94 ? -17.047 -3.808 -3.524 1.00 76.31 94 PRO A O 1
ATOM 781 N N . ASN A 1 95 ? -15.884 -4.450 -5.342 1.00 87.44 95 ASN A N 1
ATOM 782 C CA . ASN A 1 95 ? -16.431 -5.807 -5.402 1.00 87.44 95 ASN A CA 1
ATOM 783 C C . ASN A 1 95 ? -15.650 -6.786 -4.524 1.00 87.44 95 ASN A C 1
ATOM 785 O O . ASN A 1 95 ? -16.195 -7.818 -4.125 1.00 87.44 95 ASN A O 1
ATOM 789 N N . VAL A 1 96 ? -14.398 -6.460 -4.202 1.00 89.44 96 VAL A N 1
ATOM 790 C CA . VAL A 1 96 ? -13.589 -7.235 -3.266 1.00 89.44 96 VAL A CA 1
ATOM 791 C C . VAL A 1 96 ? -14.057 -6.916 -1.853 1.00 89.44 96 VAL A C 1
ATOM 793 O O . VAL A 1 96 ? -14.167 -5.754 -1.461 1.00 89.44 96 VAL A O 1
ATOM 796 N N . LYS A 1 97 ? -14.350 -7.959 -1.078 1.00 92.94 97 LYS A N 1
ATOM 797 C CA . LYS A 1 97 ? -14.677 -7.850 0.342 1.00 92.94 97 LYS A CA 1
ATOM 798 C C . LYS A 1 97 ? -13.699 -8.694 1.129 1.00 92.94 97 LYS A C 1
ATOM 800 O O . LYS A 1 97 ? -13.544 -9.876 0.828 1.00 92.94 97 LYS A O 1
ATOM 805 N N . SER A 1 98 ? -13.101 -8.083 2.137 1.00 92.75 98 SER A N 1
ATOM 806 C CA . SER A 1 98 ? -12.124 -8.733 3.003 1.00 92.75 98 SER A CA 1
ATOM 807 C C . SER A 1 98 ? -12.567 -8.600 4.452 1.00 92.75 98 SER A C 1
ATOM 809 O O . SER A 1 98 ? -13.182 -7.602 4.835 1.00 92.75 98 SER A O 1
ATOM 811 N N . GLU A 1 99 ? -12.261 -9.613 5.250 1.00 94.25 99 GLU A N 1
ATOM 812 C CA . GLU A 1 99 ? -12.367 -9.553 6.703 1.00 94.25 99 GLU A CA 1
ATOM 813 C C . GLU A 1 99 ? -10.962 -9.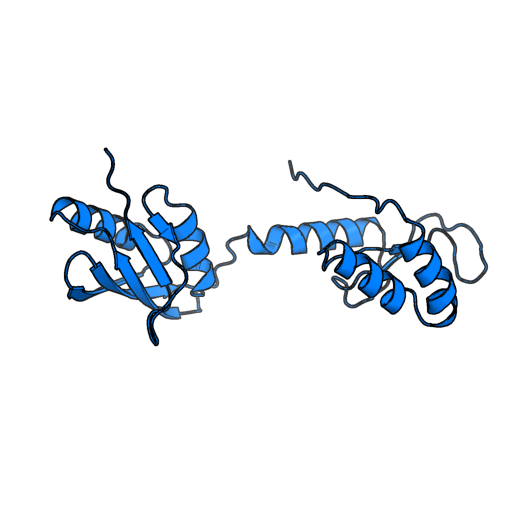606 7.280 1.00 94.25 99 GLU A C 1
ATOM 815 O O . GLU A 1 99 ? -10.121 -10.347 6.773 1.00 94.25 99 GLU A O 1
ATOM 820 N N . LEU A 1 100 ? -10.713 -8.808 8.313 1.00 94.62 100 LEU A N 1
ATOM 821 C CA . LEU A 1 100 ? -9.417 -8.763 8.969 1.00 94.62 100 LEU A CA 1
ATOM 822 C C . LEU A 1 100 ? -9.548 -8.500 10.465 1.00 94.62 100 LEU A C 1
ATOM 824 O O . LEU A 1 100 ? -10.527 -7.909 10.933 1.00 94.62 100 LEU A O 1
ATOM 828 N N . ARG A 1 101 ? -8.524 -8.902 11.208 1.00 94.94 101 ARG A N 1
ATOM 829 C CA . ARG A 1 101 ? -8.351 -8.588 12.620 1.00 94.94 101 ARG A CA 1
ATOM 830 C C . ARG A 1 101 ? -7.303 -7.504 12.783 1.00 94.94 101 ARG A C 1
ATOM 832 O O . ARG A 1 101 ? -6.156 -7.675 12.381 1.00 94.94 101 ARG A O 1
ATOM 839 N N . ILE A 1 102 ? -7.707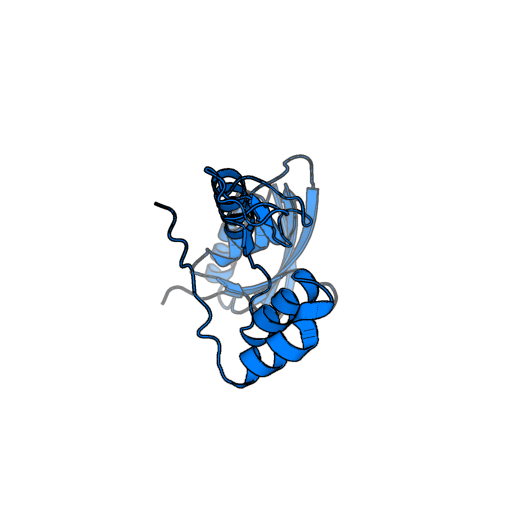 -6.410 13.413 1.00 94.88 102 ILE A N 1
ATOM 840 C CA . ILE A 1 102 ? -6.819 -5.308 13.773 1.00 94.88 102 ILE A CA 1
ATOM 841 C C . ILE A 1 102 ? -6.656 -5.266 15.287 1.00 94.88 102 ILE A C 1
ATOM 843 O O . ILE A 1 102 ? -7.630 -5.422 16.025 1.00 94.88 102 ILE A O 1
ATOM 847 N N . SER A 1 103 ? -5.435 -5.043 15.751 1.00 95.00 103 SER A N 1
ATOM 848 C CA . SER A 1 103 ? -5.128 -4.841 17.163 1.00 95.00 103 SER A CA 1
ATOM 849 C C . SER A 1 103 ? -4.651 -3.419 17.391 1.00 95.00 103 SER A C 1
ATOM 851 O O . SER A 1 103 ? -3.781 -2.934 16.670 1.00 95.00 103 SER A O 1
ATOM 853 N N . VAL A 1 104 ? -5.232 -2.739 18.375 1.00 95.56 104 VAL A N 1
ATOM 854 C CA . VAL A 1 104 ? -4.869 -1.371 18.742 1.00 95.56 104 VAL A CA 1
ATOM 855 C C . VAL A 1 104 ? -4.478 -1.340 20.213 1.00 95.56 104 VAL A C 1
ATOM 857 O O . VAL A 1 104 ? -5.326 -1.524 21.084 1.00 95.56 104 VAL A O 1
ATOM 860 N N . SER A 1 105 ? -3.193 -1.125 20.472 1.00 94.56 105 SER A N 1
ATOM 861 C CA . SER A 1 105 ? -2.597 -0.966 21.806 1.00 94.56 105 SER A CA 1
ATOM 862 C C . SER A 1 105 ? -2.564 0.508 22.237 1.00 94.56 105 SER A C 1
ATOM 864 O O . SER A 1 105 ? -2.795 1.399 21.417 1.00 94.56 105 SER A O 1
ATOM 866 N N . GLY A 1 106 ? -2.290 0.790 23.515 1.00 92.44 106 GLY A N 1
ATOM 867 C CA . GLY A 1 106 ? -2.271 2.159 24.053 1.00 92.44 106 GLY A CA 1
ATOM 868 C C . GLY A 1 106 ? -3.655 2.749 24.361 1.00 92.44 106 GLY A C 1
ATOM 869 O O . GLY A 1 106 ? -3.781 3.959 24.544 1.00 92.44 106 GLY A O 1
ATOM 870 N N . VAL A 1 107 ? -4.697 1.916 24.431 1.00 93.62 107 VAL A N 1
ATOM 871 C CA . VAL A 1 107 ? -6.069 2.316 24.776 1.00 93.62 107 VAL A CA 1
ATOM 872 C C . VAL A 1 107 ? -6.252 2.196 26.289 1.00 93.62 107 VAL A C 1
ATOM 874 O O . VAL A 1 107 ? -6.562 1.122 26.801 1.00 93.62 107 VAL A O 1
ATOM 877 N N . VAL A 1 108 ? -6.026 3.290 27.022 1.00 91.25 108 VAL A N 1
ATOM 878 C CA . VAL A 1 108 ? -5.984 3.271 28.497 1.00 91.25 108 VAL A CA 1
ATOM 879 C C . VAL A 1 108 ? -7.299 3.752 29.103 1.00 91.25 108 VAL A C 1
ATOM 881 O O . VAL A 1 108 ? -7.778 3.195 30.093 1.00 91.25 108 VAL A O 1
ATOM 884 N N . GLU A 1 109 ? -7.904 4.780 28.512 1.00 91.19 109 GLU A N 1
ATOM 885 C CA . GLU A 1 109 ? -9.137 5.383 29.001 1.00 91.19 109 GLU A CA 1
ATOM 886 C C . GLU A 1 109 ? -10.337 5.055 28.108 1.00 91.19 109 GLU A C 1
ATOM 888 O O . GLU A 1 109 ? -10.221 4.785 26.913 1.00 91.19 109 GLU A O 1
ATOM 893 N N . HIS A 1 110 ? -11.548 5.169 28.663 1.00 89.62 110 HIS A N 1
ATOM 894 C CA . HIS A 1 110 ? -12.774 5.008 27.875 1.00 89.62 110 HIS A CA 1
ATOM 895 C C . HIS A 1 110 ? -12.850 5.999 26.698 1.00 89.62 110 HIS A C 1
ATOM 897 O O . HIS A 1 110 ? -13.368 5.666 25.635 1.00 89.62 110 HIS A O 1
ATOM 903 N N . LYS A 1 111 ? -12.293 7.206 26.859 1.00 92.06 111 LYS A N 1
ATOM 904 C CA . LYS A 1 111 ? -12.202 8.201 25.783 1.00 92.06 111 LYS A CA 1
ATOM 905 C C . LYS A 1 111 ? -11.325 7.713 24.623 1.00 92.06 111 LYS A C 1
ATOM 907 O O . LYS A 1 111 ? -11.670 7.969 23.471 1.00 92.06 111 LYS A O 1
ATOM 912 N N . ASP A 1 112 ? -10.236 7.005 24.916 1.00 93.31 112 ASP A N 1
ATOM 913 C CA . ASP A 1 112 ? -9.342 6.445 23.899 1.00 93.31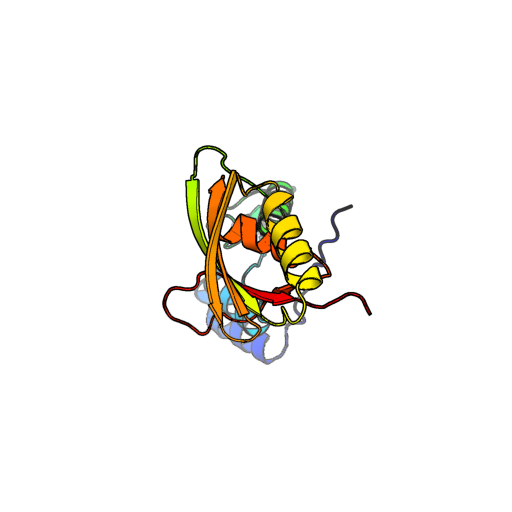 112 ASP A CA 1
ATOM 914 C C . ASP A 1 112 ? -10.073 5.389 23.078 1.00 93.31 112 ASP A C 1
ATOM 916 O O . ASP A 1 112 ? -10.030 5.425 21.850 1.00 93.31 112 ASP A O 1
ATOM 920 N N . LEU A 1 113 ? -10.840 4.520 23.746 1.00 92.69 113 LEU A N 1
ATOM 921 C CA . LEU A 1 113 ? -11.666 3.518 23.077 1.00 92.69 113 LEU A CA 1
ATOM 922 C C . LEU A 1 113 ? -12.653 4.1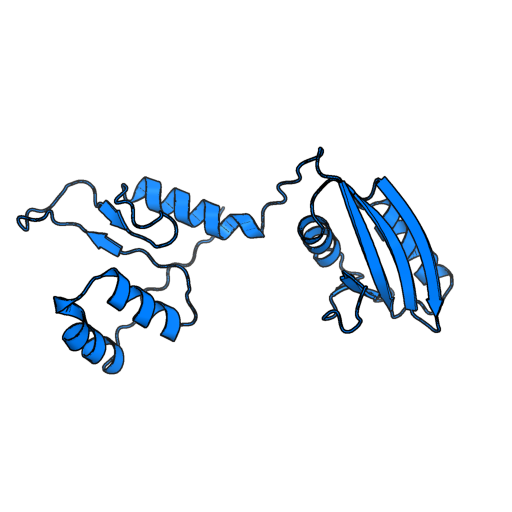78 22.105 1.00 92.69 113 LEU A C 1
ATOM 924 O O . LEU A 1 113 ? -12.703 3.804 20.938 1.00 92.69 113 LEU A O 1
ATOM 928 N N . LEU A 1 114 ? -13.367 5.216 22.554 1.00 93.75 114 LEU A N 1
ATOM 929 C CA . LEU A 1 114 ? -14.304 5.966 21.708 1.00 93.75 114 LEU A CA 1
ATOM 930 C C . LEU A 1 114 ? -13.617 6.672 20.529 1.00 93.75 114 LEU A C 1
ATOM 932 O O . LEU A 1 114 ? -14.234 6.890 19.486 1.00 93.75 114 LEU A O 1
ATOM 936 N N . ASN A 1 115 ? -12.359 7.089 20.687 1.00 93.88 115 ASN A N 1
ATOM 937 C CA . ASN A 1 115 ? -11.582 7.672 19.597 1.00 93.88 115 ASN A CA 1
ATOM 938 C C . ASN A 1 115 ? -11.175 6.608 18.578 1.00 93.88 115 ASN A C 1
ATOM 940 O O . ASN A 1 115 ? -11.353 6.830 17.383 1.00 93.88 115 ASN A O 1
ATOM 944 N N . VAL A 1 116 ? -10.691 5.453 19.036 1.00 94.38 116 VAL A N 1
ATOM 945 C CA . VAL A 1 116 ? -10.334 4.329 18.163 1.00 94.38 116 VAL A CA 1
ATOM 946 C C . VAL A 1 116 ? -11.559 3.806 17.412 1.00 94.38 116 VAL A C 1
ATOM 948 O O . VAL A 1 116 ? -11.483 3.625 16.199 1.00 94.38 116 VAL A O 1
ATOM 951 N N . GLU A 1 117 ? -12.708 3.647 18.074 1.00 94.12 117 GLU A N 1
ATOM 952 C CA . GLU A 1 117 ? -13.958 3.249 17.410 1.00 94.12 117 GLU A CA 1
ATOM 953 C C . GLU A 1 117 ? -14.364 4.238 16.315 1.00 94.12 117 GLU A C 1
ATOM 955 O O . GLU A 1 117 ? -14.710 3.825 15.211 1.00 94.12 117 GLU A O 1
ATOM 960 N N . ARG A 1 118 ? -14.240 5.545 16.574 1.00 94.12 118 ARG A N 1
ATOM 961 C CA . ARG A 1 118 ? -14.522 6.576 15.569 1.00 94.12 118 ARG A CA 1
ATOM 962 C C . ARG A 1 118 ? -13.583 6.484 14.372 1.00 94.12 118 ARG A C 1
ATOM 964 O O . ARG A 1 118 ? -14.018 6.727 13.250 1.00 94.12 118 ARG A O 1
ATOM 971 N N . ILE A 1 119 ? -12.309 6.141 14.581 1.00 94.00 119 ILE A N 1
ATOM 972 C CA . ILE A 1 119 ? -11.361 5.920 13.479 1.00 94.00 119 ILE A CA 1
ATOM 973 C C . ILE A 1 119 ? -11.838 4.762 12.596 1.00 94.00 119 ILE A C 1
ATOM 975 O O . ILE A 1 119 ? -11.826 4.899 11.375 1.00 94.00 119 ILE A O 1
ATOM 979 N N . MET A 1 120 ? -12.309 3.663 13.193 1.00 94.31 120 MET A N 1
ATOM 980 C CA . MET A 1 120 ? -12.864 2.534 12.436 1.00 94.31 120 MET A CA 1
ATOM 981 C C . MET A 1 120 ? -14.152 2.922 11.700 1.00 94.31 120 MET A C 1
ATOM 983 O O . MET A 1 120 ? -14.287 2.633 10.516 1.00 94.31 120 MET A O 1
ATOM 987 N N . GLU A 1 121 ? -15.074 3.612 12.375 1.00 92.88 121 GLU A N 1
ATOM 988 C CA . GLU A 1 121 ? -16.374 4.018 11.825 1.00 92.88 121 GLU A CA 1
ATOM 989 C C . GLU A 1 121 ? -16.240 5.006 10.655 1.00 92.88 121 GLU A C 1
ATOM 991 O O . GLU A 1 121 ? -16.970 4.925 9.670 1.00 92.88 121 GLU A O 1
ATOM 996 N N . THR A 1 122 ? -15.302 5.950 10.757 1.00 91.88 122 THR A N 1
ATOM 997 C CA . THR A 1 122 ? -15.090 7.000 9.743 1.00 91.88 122 THR A CA 1
ATOM 998 C C . THR A 1 122 ? -14.175 6.575 8.599 1.00 91.88 122 THR A C 1
ATOM 1000 O O . THR A 1 122 ? -14.011 7.326 7.634 1.00 91.88 122 THR A O 1
ATOM 1003 N N . ASN A 1 123 ? -13.589 5.378 8.666 1.00 91.56 123 ASN A N 1
ATOM 1004 C CA . ASN A 1 123 ? -12.751 4.868 7.595 1.00 91.56 123 ASN A CA 1
ATOM 1005 C C . ASN A 1 123 ? -13.603 4.500 6.370 1.00 91.56 123 ASN A C 1
ATOM 1007 O O . ASN A 1 123 ? -14.536 3.706 6.453 1.00 91.56 123 ASN A O 1
ATOM 1011 N N . ALA A 1 124 ? -13.244 5.037 5.203 1.00 89.00 124 ALA A N 1
ATOM 1012 C CA . ALA A 1 124 ? -14.023 4.878 3.974 1.00 89.00 124 ALA A CA 1
ATOM 1013 C C . ALA A 1 124 ? -14.167 3.422 3.483 1.00 89.00 124 ALA A C 1
ATOM 1015 O O . ALA A 1 124 ? -15.100 3.126 2.730 1.00 89.00 124 ALA A O 1
ATOM 1016 N N . LEU A 1 125 ? -13.256 2.520 3.869 1.00 92.12 125 LEU A N 1
ATOM 1017 C CA . LEU A 1 125 ? -13.291 1.115 3.446 1.00 92.12 125 LEU A CA 1
ATOM 1018 C C . LEU A 1 125 ? -14.097 0.228 4.386 1.00 92.12 125 LEU A C 1
ATOM 1020 O O . LEU A 1 125 ? -14.607 -0.807 3.950 1.00 92.12 125 LEU A O 1
ATOM 1024 N N . VAL A 1 126 ? -14.218 0.622 5.652 1.00 93.88 126 VAL A N 1
ATOM 1025 C CA . VAL A 1 126 ? -14.890 -0.156 6.692 1.00 93.88 126 VAL A CA 1
ATOM 1026 C C . VAL A 1 126 ? -16.398 -0.018 6.522 1.00 93.88 126 VAL A C 1
ATOM 1028 O O . VAL A 1 126 ? -16.948 1.078 6.544 1.00 93.88 126 VAL A O 1
ATOM 1031 N N . TYR A 1 127 ? -17.090 -1.144 6.336 1.00 93.81 127 TYR A N 1
ATOM 1032 C CA . TYR A 1 127 ? -18.559 -1.168 6.283 1.00 93.81 127 TYR A CA 1
ATOM 1033 C C . TYR A 1 127 ? -19.191 -1.900 7.468 1.00 93.81 127 TYR A C 1
ATOM 1035 O O . TYR A 1 127 ? -20.400 -1.788 7.674 1.00 93.81 127 TYR A O 1
ATOM 1043 N N . ALA A 1 128 ? -18.399 -2.653 8.231 1.00 95.19 128 ALA A N 1
ATOM 1044 C CA . ALA A 1 128 ? -18.794 -3.232 9.505 1.00 95.19 128 ALA A CA 1
ATOM 1045 C C . ALA A 1 128 ? -17.560 -3.412 10.396 1.00 95.19 128 ALA A C 1
ATOM 1047 O O . ALA A 1 128 ? -16.472 -3.714 9.905 1.00 95.19 128 ALA A O 1
ATOM 1048 N N . TYR A 1 129 ? -17.740 -3.251 11.705 1.00 95.25 129 TYR A N 1
ATOM 1049 C CA . TYR A 1 129 ? -16.715 -3.539 12.699 1.00 95.25 129 TYR A CA 1
ATOM 1050 C C . TYR A 1 129 ? -17.345 -4.081 13.981 1.00 95.25 129 TYR A C 1
ATOM 1052 O O . TYR A 1 129 ? -18.507 -3.811 14.286 1.00 95.25 129 TYR A O 1
ATOM 1060 N N . SER A 1 130 ? -16.576 -4.861 14.733 1.00 95.12 130 SER A N 1
ATOM 1061 C CA . SER A 1 130 ? -16.963 -5.337 16.061 1.00 95.12 130 SER A CA 1
ATOM 1062 C C . SER A 1 130 ? -15.733 -5.546 16.934 1.00 95.12 130 SER A C 1
ATOM 1064 O O . SER A 1 130 ? -14.665 -5.890 16.428 1.00 95.12 130 SER A O 1
ATOM 1066 N N . ILE A 1 131 ? -15.874 -5.346 18.243 1.00 94.50 131 ILE A N 1
ATOM 1067 C CA . ILE A 1 131 ? -14.817 -5.671 19.204 1.00 94.50 131 ILE A CA 1
ATOM 1068 C C . ILE A 1 131 ? -14.780 -7.192 19.376 1.00 94.50 131 ILE A C 1
ATOM 1070 O O . ILE A 1 131 ? -15.772 -7.802 19.772 1.00 94.50 131 ILE A O 1
ATOM 1074 N N . GLY A 1 132 ? -13.630 -7.797 19.087 1.00 90.56 132 GLY A N 1
ATOM 1075 C CA . GLY A 1 132 ? -13.369 -9.212 19.340 1.00 90.56 132 GLY A CA 1
ATOM 1076 C C . GLY A 1 132 ? -12.920 -9.464 20.779 1.00 90.56 132 GLY A C 1
ATOM 1077 O O . GLY A 1 132 ? -13.443 -10.356 21.444 1.00 90.56 132 GLY A O 1
ATOM 1078 N N . SER A 1 133 ? -11.975 -8.662 21.277 1.00 91.94 133 SER A N 1
ATOM 1079 C CA . SER A 1 133 ? -11.444 -8.782 22.639 1.00 91.94 133 SER A CA 1
ATOM 1080 C C . SER A 1 133 ? -10.862 -7.470 23.153 1.00 91.94 133 SER A C 1
ATOM 1082 O O . SER A 1 133 ? -10.381 -6.648 22.379 1.00 91.94 133 SER A O 1
ATOM 1084 N N . ILE A 1 134 ? -10.865 -7.308 24.477 1.00 92.31 134 ILE A N 1
ATOM 1085 C CA . ILE A 1 134 ? -10.148 -6.248 25.189 1.00 92.31 134 ILE A CA 1
ATOM 1086 C C . ILE A 1 134 ? -9.243 -6.935 26.207 1.00 92.31 134 ILE A C 1
ATOM 1088 O O . ILE A 1 134 ? -9.722 -7.727 27.021 1.00 92.31 134 ILE A O 1
ATOM 1092 N N . SER A 1 135 ? -7.946 -6.651 26.149 1.00 90.81 135 SER A N 1
ATOM 1093 C CA . SER A 1 135 ? -6.945 -7.209 27.053 1.00 90.81 135 SER A CA 1
ATOM 1094 C C . SER A 1 135 ? -5.957 -6.125 27.459 1.00 90.81 135 SER A C 1
ATOM 1096 O O . SER A 1 135 ? -5.246 -5.588 26.614 1.00 90.81 135 SER A O 1
ATOM 1098 N N . SER A 1 136 ? -5.895 -5.820 28.758 1.00 89.81 136 SER A N 1
ATOM 1099 C CA . SER A 1 136 ? -5.058 -4.742 29.300 1.00 89.81 136 SER A CA 1
ATOM 1100 C C . SER A 1 136 ? -5.364 -3.393 28.625 1.00 89.81 136 SER A C 1
ATOM 1102 O O . SER A 1 136 ? -6.448 -2.852 28.824 1.00 89.81 136 SER A O 1
ATOM 1104 N N . ASP A 1 137 ? -4.439 -2.878 27.823 1.00 92.50 137 ASP A N 1
ATOM 1105 C CA . ASP A 1 137 ? -4.474 -1.620 27.075 1.00 92.50 137 ASP A CA 1
ATOM 1106 C C . ASP A 1 137 ? -4.641 -1.849 25.563 1.00 92.50 137 ASP A C 1
ATOM 1108 O O . ASP A 1 137 ? -4.410 -0.948 24.755 1.00 92.50 137 ASP A O 1
ATOM 1112 N N . THR A 1 138 ? -4.992 -3.074 25.171 1.00 93.88 138 THR A N 1
ATOM 1113 C CA . THR A 1 138 ? -5.101 -3.498 23.779 1.00 93.88 138 THR A CA 1
ATOM 1114 C C . THR A 1 138 ? -6.520 -3.942 23.457 1.00 93.88 138 THR A C 1
ATOM 1116 O O . THR A 1 138 ? -7.135 -4.733 24.178 1.00 93.88 138 THR A O 1
ATOM 1119 N N . VAL A 1 139 ? -7.039 -3.443 22.339 1.00 95.00 139 VAL A N 1
ATOM 1120 C CA . VAL A 1 139 ? -8.363 -3.775 21.816 1.00 95.00 139 VAL A CA 1
ATOM 1121 C C . VAL A 1 139 ? -8.207 -4.404 20.444 1.00 95.00 139 VAL A C 1
ATOM 1123 O O . VAL A 1 139 ? -7.592 -3.828 19.549 1.00 95.00 139 VAL A O 1
ATOM 1126 N N . THR A 1 140 ? -8.800 -5.575 20.267 1.00 95.56 140 THR A N 1
ATOM 1127 C CA . THR A 1 140 ? -8.827 -6.277 18.986 1.00 95.56 140 THR A CA 1
ATOM 1128 C C . THR A 1 140 ? -10.193 -6.100 18.347 1.00 95.56 140 THR A C 1
ATOM 1130 O O . THR A 1 140 ? -11.212 -6.415 18.966 1.00 95.56 140 THR A O 1
ATOM 1133 N N . TYR A 1 141 ? -10.221 -5.653 17.096 1.00 95.44 141 TYR A N 1
ATOM 1134 C CA . TYR A 1 141 ? -11.434 -5.537 16.296 1.00 95.44 141 TYR A CA 1
ATOM 1135 C C . TYR A 1 141 ? -11.430 -6.547 15.157 1.00 95.44 141 TYR A C 1
ATOM 1137 O O . TYR A 1 141 ? -10.392 -6.835 14.563 1.00 95.44 141 TYR A O 1
ATOM 1145 N N . LEU A 1 142 ? -12.617 -7.041 14.824 1.00 96.38 142 LEU A N 1
ATOM 1146 C CA . LEU A 1 142 ? -12.895 -7.697 13.557 1.00 96.38 142 LEU A CA 1
ATOM 1147 C C . LEU A 1 142 ? -13.538 -6.666 12.627 1.00 96.38 142 LEU A C 1
ATOM 1149 O O . LEU A 1 142 ? -14.604 -6.132 12.946 1.00 96.38 142 LEU A O 1
ATOM 1153 N N . LEU A 1 143 ? -12.883 -6.387 11.504 1.00 96.06 143 LEU A N 1
ATOM 1154 C CA . LEU A 1 143 ? -13.335 -5.441 10.490 1.00 96.06 143 LEU A CA 1
ATOM 1155 C C . LEU A 1 143 ? -13.784 -6.181 9.235 1.00 96.06 143 LEU A C 1
ATOM 1157 O O . LEU A 1 143 ? -13.132 -7.129 8.799 1.00 96.06 143 LEU A O 1
ATOM 1161 N N . SER A 1 144 ? -14.843 -5.680 8.610 1.00 95.81 144 SER A N 1
ATOM 1162 C CA . SER A 1 144 ? -15.229 -6.049 7.253 1.00 95.81 144 SER A CA 1
ATOM 1163 C C . SER A 1 144 ? -15.068 -4.833 6.344 1.00 95.81 144 SER A C 1
ATOM 1165 O O . SER A 1 144 ? -15.677 -3.781 6.575 1.00 95.81 144 SER A O 1
ATOM 1167 N N . ILE A 1 145 ? -14.249 -4.980 5.300 1.00 94.69 145 ILE A N 1
ATOM 1168 C CA . ILE A 1 145 ? -13.860 -3.888 4.404 1.00 94.69 145 ILE A CA 1
ATOM 1169 C C . ILE A 1 145 ? -14.176 -4.166 2.938 1.00 94.69 145 ILE A C 1
ATOM 1171 O O . ILE A 1 145 ? -14.267 -5.319 2.507 1.00 94.69 145 ILE A O 1
ATOM 1175 N N . ARG A 1 146 ? -14.330 -3.090 2.163 1.00 92.69 146 ARG A N 1
ATOM 1176 C CA . ARG A 1 146 ? -14.284 -3.125 0.695 1.00 92.69 146 ARG A CA 1
ATOM 1177 C C . ARG A 1 146 ? -12.840 -2.899 0.241 1.00 92.69 146 ARG A C 1
ATOM 1179 O O . ARG A 1 146 ? -12.221 -1.944 0.695 1.00 92.69 146 ARG A O 1
ATOM 1186 N N . GLY A 1 147 ? -12.330 -3.741 -0.650 1.00 89.31 147 GLY A N 1
ATOM 1187 C CA . GLY A 1 147 ? -10.932 -3.722 -1.091 1.00 89.31 147 GLY A CA 1
ATOM 1188 C C . GLY A 1 147 ? -10.028 -4.693 -0.325 1.00 89.31 147 GLY A C 1
ATOM 1189 O O . GLY A 1 147 ? -10.499 -5.611 0.359 1.00 89.31 147 GLY A O 1
ATOM 1190 N N . GLN A 1 148 ? -8.716 -4.518 -0.489 1.00 90.00 148 GLN A N 1
ATOM 1191 C CA . GLN A 1 148 ? -7.692 -5.365 0.122 1.00 90.00 148 GLN A CA 1
ATOM 1192 C C . GLN A 1 148 ? -7.243 -4.824 1.486 1.00 90.00 148 GLN A C 1
ATOM 1194 O O . GLN A 1 148 ? -7.407 -3.646 1.798 1.00 90.00 148 GLN A O 1
ATOM 1199 N N . VAL A 1 149 ? -6.631 -5.688 2.304 1.00 90.81 149 VAL A N 1
ATOM 1200 C CA . VAL A 1 149 ? -6.059 -5.302 3.610 1.00 90.81 149 VAL A CA 1
ATOM 1201 C C . VAL A 1 149 ? -4.988 -4.214 3.456 1.00 90.81 149 VAL A C 1
ATOM 1203 O O . VAL A 1 149 ? -4.956 -3.278 4.249 1.00 90.81 149 VAL A O 1
ATOM 1206 N N . SER A 1 150 ? -4.182 -4.282 2.394 1.00 88.00 150 SER A N 1
ATOM 1207 C CA . SER A 1 150 ? -3.166 -3.277 2.054 1.00 88.00 150 SER A CA 1
ATOM 1208 C C . SER A 1 150 ? -3.759 -1.887 1.782 1.00 88.00 150 SER A C 1
ATOM 1210 O O . SER A 1 150 ? -3.142 -0.881 2.128 1.00 88.00 150 SER A O 1
ATOM 1212 N N . ASP A 1 151 ? -4.963 -1.799 1.207 1.00 88.50 151 ASP A N 1
ATOM 1213 C CA . ASP A 1 151 ? -5.644 -0.518 0.975 1.00 88.50 151 ASP A CA 1
ATOM 1214 C C . ASP A 1 151 ? -6.058 0.133 2.299 1.00 88.50 151 ASP A C 1
ATOM 1216 O O . ASP A 1 151 ? -5.884 1.340 2.497 1.00 88.50 151 ASP A O 1
ATOM 1220 N N . LEU A 1 152 ? -6.580 -0.676 3.229 1.00 91.12 152 LEU A N 1
ATOM 1221 C CA . LEU A 1 152 ? -6.911 -0.213 4.573 1.00 91.12 152 LEU A CA 1
ATOM 1222 C C . LEU A 1 152 ? -5.653 0.208 5.327 1.00 91.12 152 LEU A C 1
ATOM 1224 O O . LEU A 1 152 ? -5.656 1.273 5.937 1.00 91.12 152 LEU A O 1
ATOM 1228 N N . GLU A 1 153 ? -4.585 -0.585 5.262 1.00 91.50 153 GLU A N 1
ATOM 1229 C CA . GLU A 1 153 ? -3.312 -0.271 5.908 1.00 91.50 153 GLU A CA 1
ATOM 1230 C C . GLU A 1 153 ? -2.788 1.101 5.459 1.00 91.50 153 GLU A C 1
ATOM 1232 O O . GLU A 1 153 ? -2.458 1.940 6.297 1.00 91.50 153 GLU A O 1
ATOM 1237 N N . LYS A 1 154 ? -2.806 1.391 4.150 1.00 88.44 154 LYS A N 1
ATOM 1238 C CA . LYS A 1 154 ? -2.431 2.711 3.611 1.00 88.44 154 LYS A CA 1
ATOM 1239 C C . LYS A 1 154 ? -3.264 3.846 4.218 1.00 88.44 154 LYS A C 1
ATOM 1241 O O . LYS A 1 154 ? -2.704 4.873 4.596 1.00 88.44 154 LYS A O 1
ATOM 1246 N N . LEU A 1 155 ? -4.583 3.670 4.341 1.00 89.12 155 LEU A N 1
ATOM 1247 C CA . LEU A 1 155 ? -5.482 4.670 4.939 1.00 89.12 155 LEU A CA 1
ATOM 1248 C C . LEU A 1 155 ? -5.306 4.826 6.451 1.00 89.12 155 LEU A C 1
ATOM 1250 O O . LEU A 1 155 ? -5.473 5.918 6.989 1.00 89.12 155 LEU A O 1
ATOM 1254 N N . MET A 1 156 ? -4.987 3.747 7.151 1.00 91.38 156 MET A N 1
ATOM 1255 C CA . MET A 1 156 ? -4.758 3.781 8.592 1.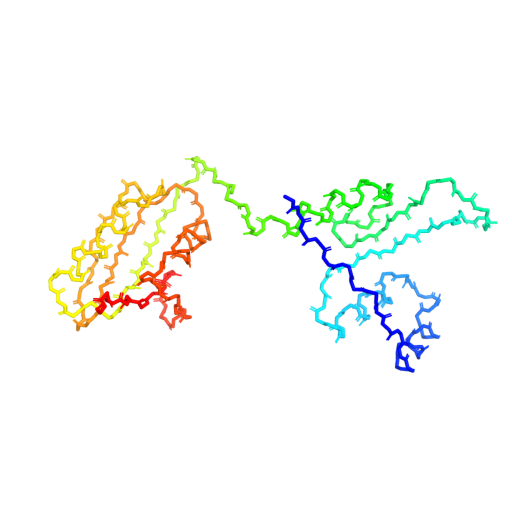00 91.38 156 MET A CA 1
ATOM 1256 C C . MET A 1 156 ? -3.400 4.414 8.915 1.00 91.38 156 MET A C 1
ATOM 1258 O O . MET A 1 156 ? -3.305 5.202 9.852 1.00 91.38 156 MET A O 1
ATOM 1262 N N . ASN A 1 157 ? -2.378 4.172 8.086 1.00 89.69 157 ASN A N 1
ATOM 1263 C CA . ASN A 1 157 ? -1.028 4.722 8.245 1.00 89.69 157 ASN A CA 1
ATOM 1264 C C . ASN A 1 157 ? -0.952 6.248 8.057 1.00 89.69 157 ASN A C 1
ATOM 1266 O O . ASN A 1 157 ? 0.010 6.865 8.507 1.00 89.69 157 ASN A O 1
ATOM 1270 N N . VAL A 1 158 ? -1.943 6.871 7.407 1.00 88.06 158 VAL A N 1
ATOM 1271 C CA . VAL A 1 158 ? -2.025 8.342 7.308 1.00 88.06 158 VAL A CA 1
ATOM 1272 C C . VAL A 1 158 ? -2.712 8.990 8.511 1.00 88.06 158 VAL A C 1
ATOM 1274 O O . VAL A 1 158 ? -2.703 10.216 8.629 1.00 88.06 158 VAL A O 1
ATOM 1277 N N . ASN A 1 159 ? -3.321 8.204 9.404 1.00 89.06 159 ASN A N 1
ATOM 1278 C CA . ASN A 1 159 ? -3.960 8.738 10.597 1.00 89.06 159 ASN A CA 1
ATOM 1279 C C . ASN A 1 159 ? -2.890 9.130 11.635 1.00 89.06 159 ASN A C 1
ATOM 1281 O O . ASN A 1 159 ? -2.167 8.257 12.111 1.00 89.06 159 ASN A O 1
ATOM 1285 N N . PRO A 1 160 ? -2.802 10.409 12.046 1.00 90.31 160 PRO A N 1
ATOM 1286 C CA . PRO A 1 160 ? -1.750 10.872 12.953 1.00 90.31 160 PRO A CA 1
ATOM 1287 C C . PRO A 1 160 ? -1.842 10.277 14.365 1.00 90.31 160 PRO A C 1
ATOM 1289 O O . PRO A 1 160 ? -0.869 10.338 15.110 1.00 90.31 160 PRO A O 1
ATOM 1292 N N . LEU A 1 161 ? -2.995 9.719 14.743 1.00 92.88 161 LEU A N 1
ATOM 1293 C CA . LEU A 1 161 ? -3.211 9.109 16.056 1.00 92.88 161 LEU A CA 1
ATOM 1294 C C . LEU A 1 161 ? -2.799 7.634 16.098 1.00 92.88 161 LEU A C 1
ATOM 1296 O O . LEU A 1 161 ? -2.852 7.024 17.164 1.00 92.88 161 LEU A O 1
ATOM 1300 N N . LEU A 1 162 ? -2.419 7.044 14.963 1.00 93.62 162 LEU A N 1
ATOM 1301 C CA . LEU A 1 162 ? -2.048 5.639 14.865 1.00 93.62 162 LEU A CA 1
ATOM 1302 C C . LEU A 1 162 ? -0.598 5.492 14.421 1.00 93.62 162 LEU A C 1
ATOM 1304 O O . LEU A 1 162 ? -0.114 6.175 13.525 1.00 93.62 162 LEU A O 1
ATOM 1308 N N . THR A 1 163 ? 0.112 4.561 15.046 1.00 93.56 163 THR A N 1
ATOM 1309 C CA . THR A 1 163 ? 1.463 4.168 14.641 1.00 93.56 163 THR A CA 1
ATOM 1310 C C . THR A 1 163 ? 1.480 2.684 14.343 1.00 93.56 163 THR A C 1
ATOM 1312 O O . THR A 1 163 ? 1.248 1.888 15.250 1.00 93.56 163 THR A O 1
ATOM 1315 N N . ASN A 1 164 ? 1.749 2.329 13.085 1.00 91.81 164 ASN A N 1
ATOM 1316 C CA . ASN A 1 164 ? 1.858 0.939 12.646 1.00 91.81 164 ASN A CA 1
ATOM 1317 C C . ASN A 1 164 ? 2.928 0.206 13.472 1.00 91.81 164 ASN A C 1
ATOM 1319 O O . ASN A 1 164 ? 4.016 0.743 13.706 1.00 91.81 164 ASN A O 1
ATOM 1323 N N . GLN A 1 165 ? 2.592 -0.990 13.941 1.00 87.81 165 GLN A N 1
ATOM 1324 C CA . GLN A 1 165 ? 3.495 -1.905 14.621 1.00 87.81 165 GLN A CA 1
ATOM 1325 C C . GLN A 1 165 ? 3.706 -3.137 13.734 1.00 87.81 165 GLN A C 1
ATOM 1327 O O . GLN A 1 165 ? 2.764 -3.608 13.101 1.00 87.81 165 GLN A O 1
ATOM 1332 N N . PRO A 1 166 ? 4.928 -3.690 13.676 1.00 79.19 166 PRO A N 1
ATOM 1333 C CA . PRO A 1 166 ? 5.154 -4.927 12.943 1.00 79.19 166 PRO A CA 1
ATOM 1334 C C . PRO A 1 166 ? 4.314 -6.043 13.571 1.00 79.19 166 PRO A C 1
ATOM 1336 O O . PRO A 1 166 ? 4.525 -6.337 14.744 1.00 79.19 166 PRO A O 1
ATOM 1339 N N . SER A 1 167 ? 3.405 -6.659 12.807 1.00 71.19 167 SER A N 1
ATOM 1340 C CA . SER A 1 167 ? 2.523 -7.718 13.315 1.00 71.19 167 SER A CA 1
ATOM 1341 C C . SER A 1 167 ? 3.341 -8.866 13.921 1.00 71.19 167 SER A C 1
ATOM 1343 O O . SER A 1 167 ? 4.131 -9.505 13.219 1.00 71.19 167 SER A O 1
ATOM 1345 N N . GLN A 1 168 ? 3.190 -9.110 15.227 1.00 64.06 168 GLN A N 1
ATOM 1346 C CA . GLN A 1 168 ? 3.972 -10.112 15.969 1.00 64.06 168 GLN A CA 1
ATOM 1347 C C . GLN A 1 168 ? 3.179 -11.395 16.237 1.00 64.06 168 GLN A C 1
ATOM 1349 O O . GLN A 1 168 ? 3.783 -12.443 16.483 1.00 64.06 168 GLN A O 1
ATOM 1354 N N . GLU A 1 169 ? 1.845 -11.343 16.176 1.00 68.25 169 GLU A N 1
ATOM 1355 C CA . GLU A 1 169 ? 0.987 -12.474 16.533 1.00 68.25 169 GLU A CA 1
ATOM 1356 C C . GLU A 1 169 ? 0.351 -13.191 15.333 1.00 68.25 169 GLU A C 1
ATOM 1358 O O . GLU A 1 169 ? -0.173 -12.595 14.392 1.00 68.25 169 GLU A O 1
ATOM 1363 N N . ASN A 1 170 ? 0.323 -14.527 15.407 1.00 67.62 170 ASN A N 1
ATOM 1364 C CA . ASN A 1 170 ? -0.385 -15.362 14.440 1.00 67.62 170 ASN A CA 1
ATOM 1365 C C . ASN A 1 170 ? -1.897 -15.082 14.492 1.00 67.62 170 ASN A C 1
ATOM 1367 O O . ASN A 1 170 ? -2.566 -15.436 15.463 1.00 67.62 170 ASN A O 1
ATOM 1371 N N . GLY A 1 171 ? -2.443 -14.536 13.404 1.00 77.31 171 GLY A N 1
ATOM 1372 C CA . GLY A 1 171 ? -3.881 -14.296 13.243 1.00 77.31 171 GLY A CA 1
ATOM 1373 C C . GLY A 1 171 ? -4.339 -12.868 13.542 1.00 77.31 171 GLY A C 1
ATOM 1374 O O . GLY A 1 171 ? -5.549 -12.647 13.635 1.00 77.31 171 GLY A O 1
ATOM 1375 N N . ILE A 1 172 ? -3.403 -11.926 13.692 1.00 83.69 172 ILE A N 1
ATOM 1376 C CA . ILE A 1 172 ? -3.660 -10.486 13.615 1.00 83.69 172 ILE A CA 1
ATOM 1377 C C . ILE A 1 172 ? -3.115 -9.994 12.275 1.00 83.69 172 ILE A C 1
ATOM 1379 O O . ILE A 1 172 ? -1.956 -10.235 11.946 1.00 83.69 172 ILE A O 1
ATOM 1383 N N . ASP A 1 173 ? -3.965 -9.337 11.489 1.00 90.56 173 ASP A N 1
ATOM 1384 C CA . ASP A 1 173 ? -3.590 -8.860 10.158 1.00 90.56 173 ASP A CA 1
ATOM 1385 C C . ASP A 1 173 ? -2.860 -7.515 10.244 1.00 90.56 173 ASP A C 1
ATOM 1387 O O . ASP A 1 173 ? -1.872 -7.313 9.544 1.00 90.56 173 ASP A O 1
ATOM 1391 N N . LEU A 1 174 ? -3.313 -6.615 11.125 1.00 93.19 174 LEU A N 1
ATOM 1392 C CA . LEU A 1 174 ? -2.727 -5.286 11.318 1.00 93.19 174 LEU A CA 1
ATOM 1393 C C . LEU A 1 174 ? -2.602 -4.932 12.805 1.00 93.19 174 LEU A C 1
ATOM 1395 O O . LEU A 1 174 ? -3.544 -5.126 13.578 1.00 93.19 174 LEU A O 1
ATOM 1399 N N . GLU A 1 175 ? -1.476 -4.339 13.195 1.00 94.88 175 GLU A N 1
ATOM 1400 C CA . GLU A 1 175 ? -1.218 -3.891 14.565 1.00 94.88 175 GLU A CA 1
ATOM 1401 C C . GLU A 1 175 ? -0.898 -2.393 14.604 1.00 94.88 175 GLU A C 1
ATOM 1403 O O . GLU A 1 175 ? -0.102 -1.877 13.822 1.00 94.88 175 GLU A O 1
ATOM 1408 N N . TYR A 1 176 ? -1.516 -1.678 15.541 1.00 95.69 176 TYR A N 1
ATOM 1409 C CA . TYR A 1 176 ? -1.316 -0.247 15.730 1.00 95.69 176 TYR A CA 1
ATOM 1410 C C . TYR A 1 176 ? -1.140 0.102 17.206 1.00 95.69 176 TYR A C 1
ATOM 1412 O O . TYR A 1 176 ? -1.701 -0.530 18.100 1.00 95.69 176 TYR A O 1
ATOM 1420 N N . PHE A 1 177 ? -0.385 1.165 17.456 1.00 94.75 177 PHE A N 1
ATOM 1421 C CA . PHE A 1 177 ? -0.336 1.857 18.737 1.00 94.75 177 PHE A CA 1
ATOM 1422 C C . PHE A 1 177 ? -1.110 3.172 18.626 1.00 94.75 177 PHE A C 1
ATOM 1424 O O . PHE A 1 177 ? -0.832 3.978 17.732 1.00 94.75 177 PHE A O 1
ATOM 1431 N N . TYR A 1 178 ? -2.078 3.381 19.515 1.00 95.56 178 TYR A N 1
ATOM 1432 C CA . TYR A 1 178 ? -2.858 4.608 19.592 1.00 95.56 178 TYR A CA 1
ATOM 1433 C C . TYR A 1 178 ? -2.129 5.658 20.437 1.00 95.56 178 TYR A C 1
ATOM 1435 O O . TYR A 1 178 ? -1.799 5.438 21.602 1.00 95.56 178 TYR A O 1
ATOM 1443 N N . GLN A 1 179 ? -1.885 6.823 19.841 1.00 91.06 179 GLN A N 1
ATOM 1444 C CA . GLN A 1 179 ? -1.293 7.972 20.512 1.00 91.06 179 GLN A CA 1
ATOM 1445 C C . GLN A 1 179 ? -2.402 8.936 20.933 1.00 91.06 179 GLN A C 1
ATOM 1447 O O . GLN A 1 179 ? -3.007 9.606 20.096 1.00 91.06 179 GLN A O 1
ATOM 1452 N N . ALA A 1 180 ? -2.668 9.026 22.236 1.00 77.19 180 ALA A N 1
ATOM 1453 C CA . ALA A 1 180 ? -3.606 10.009 22.761 1.00 77.19 180 ALA A CA 1
ATOM 1454 C C . ALA A 1 180 ? -3.106 11.443 22.500 1.00 77.19 180 ALA A C 1
ATOM 1456 O O . ALA A 1 180 ? -1.927 11.748 22.707 1.00 77.19 180 ALA A O 1
ATOM 1457 N N . GLU A 1 181 ? -4.013 12.332 22.085 1.00 65.88 181 GLU A N 1
ATOM 1458 C CA . GLU A 1 181 ? -3.752 13.774 22.056 1.00 65.88 181 GLU A CA 1
ATOM 1459 C C . GLU A 1 181 ? -3.384 14.237 23.476 1.00 65.88 181 GLU A C 1
ATOM 1461 O O . GLU A 1 181 ? -4.197 14.125 24.398 1.00 65.88 181 GLU A O 1
ATOM 1466 N N . ARG A 1 182 ? -2.144 14.706 23.655 1.00 52.03 182 ARG A N 1
ATOM 1467 C CA . ARG A 1 182 ? -1.696 15.372 24.886 1.00 52.03 182 ARG A CA 1
ATOM 1468 C C . ARG A 1 182 ? -2.198 16.806 24.953 1.00 52.03 182 ARG A C 1
ATOM 1470 O O . ARG A 1 182 ? -2.133 17.490 23.909 1.00 52.03 182 ARG A O 1
#

Foldseek 3Di:
DDDDDDDDDPQDPVLVVLCVVCVVPDPVVSVCVVCVVVVHPKDKDWDQADPVRDGDPWIWMAIVLVVRDTDTPVVVVVSVSCVVCVLVDLPFDQVDKDKFKEKEFQQADPVSVVVVVVLQVPDPFFPDKDWPDDDHRMTMMITMGGGDPSSVVSVQCPDPQWDWDDDDDDRHPTYIYGHDDD